Protein AF-A0A2K3M0D5-F1 (afdb_monomer)

Organism: Trifolium pratense (NCBI:txid57577)

Secondary structure (DSSP, 8-state):
-------PPPP---SEE---SSS---EE--EEE-TTS-EEEE--S---HHHHHHHHHHHHHHHHHTT-S-EEEE--GGGGGGHHHHH-

Foldseek 3Di:
DDDDDDDDDDPDPQFDQDDDDDDDGQGAADWDADPQQAIEHEDDDDDDQVRLLRRHVSHVVVSVVVVRPDYHYHDDPVNVVNVVSVVD

Nearest PDB structures (foldseek):
  4zbp-assembly2_C-2  TM=9.612E-01  e=9.312E-06  Arabidopsis thaliana
  4zbp-assembly1_B  TM=9.764E-01  e=3.363E-05  Arabidopsis thaliana
  4zb3-assembly1_A-2  TM=9.820E-01  e=5.775E-05  Arabidopsis thaliana
  4zbp-assembly1_A  TM=9.657E-01  e=1.703E-04  Arabidopsis thaliana
  2d4p-assembly1_A  TM=6.883E-01  e=1.561E+00  Thermus thermophilus HB8

pLDDT: mean 81.99, std 21.56, range [33.19, 98.06]

Solvent-accessible surface area (backbone atoms only — not comparable to full-atom values): 5679 Å² total; per-residue (Å²): 139,82,79,89,76,86,79,74,80,79,72,82,82,90,47,43,77,66,74,79,75,103,58,84,64,59,61,19,62,49,66,44,75,52,99,74,52,21,37,40,30,73,59,82,70,94,72,56,61,68,58,48,51,53,23,49,53,47,32,52,57,50,40,54,74,70,64,44,73,46,79,45,76,48,70,50,79,91,53,54,81,45,50,67,63,77,73,109

Structure (mmCIF, N/CA/C/O backbone):
data_AF-A0A2K3M0D5-F1
#
_entry.id   AF-A0A2K3M0D5-F1
#
loop_
_atom_site.group_PDB
_atom_site.id
_atom_site.type_symbol
_atom_site.label_atom_id
_atom_site.label_alt_id
_atom_site.label_comp_id
_atom_site.label_asym_id
_atom_site.label_entity_id
_atom_site.label_seq_id
_atom_site.pdbx_PDB_ins_code
_atom_site.Cartn_x
_atom_site.Cartn_y
_atom_site.Cartn_z
_atom_site.occupancy
_atom_site.B_iso_or_equiv
_atom_site.auth_seq_id
_atom_site.auth_comp_id
_atom_site.auth_asym_id
_atom_site.auth_atom_id
_atom_site.pdbx_PDB_model_num
ATOM 1 N N . VAL A 1 1 ? 34.888 -11.082 38.582 1.00 43.78 1 VAL A N 1
ATOM 2 C CA . VAL A 1 1 ? 34.097 -9.840 38.439 1.00 43.78 1 VAL A CA 1
ATOM 3 C C . VAL A 1 1 ? 34.372 -9.372 37.021 1.00 43.78 1 VAL A C 1
ATOM 5 O O . VAL A 1 1 ? 35.530 -9.345 36.646 1.00 43.78 1 VAL A O 1
ATOM 8 N N . GLU A 1 2 ? 33.422 -9.261 36.108 1.00 33.19 2 GLU A N 1
ATOM 9 C CA . GLU A 1 2 ? 32.179 -8.514 36.221 1.00 33.19 2 GLU A CA 1
ATOM 10 C C . GLU A 1 2 ? 31.290 -8.904 35.018 1.00 33.19 2 GLU A C 1
ATOM 12 O O . GLU A 1 2 ? 31.727 -8.836 33.874 1.00 33.19 2 GLU A O 1
ATOM 17 N N . LEU A 1 3 ? 30.080 -9.363 35.337 1.00 43.59 3 LEU A N 1
ATOM 18 C CA . LEU A 1 3 ? 28.811 -9.278 34.606 1.00 43.59 3 LEU A CA 1
ATOM 19 C C . LEU A 1 3 ? 28.654 -9.710 33.128 1.00 43.59 3 LEU A C 1
ATOM 21 O O . LEU A 1 3 ? 28.990 -9.020 32.171 1.00 43.59 3 LEU A O 1
ATOM 25 N N . MET A 1 4 ? 27.890 -10.802 33.002 1.00 44.31 4 MET A N 1
ATOM 26 C CA . MET A 1 4 ? 26.771 -10.973 32.068 1.00 44.31 4 MET A CA 1
ATOM 27 C C . MET A 1 4 ? 26.048 -9.655 31.724 1.00 44.31 4 MET A C 1
ATOM 29 O O . MET A 1 4 ? 25.706 -8.882 32.616 1.00 44.31 4 MET A O 1
ATOM 33 N N . SER A 1 5 ? 25.711 -9.450 30.452 1.00 48.22 5 SER A N 1
ATOM 34 C CA . SER A 1 5 ? 24.628 -8.536 30.092 1.00 48.22 5 SER A CA 1
ATOM 35 C C . SER A 1 5 ? 23.768 -9.183 29.016 1.00 48.22 5 SER A C 1
ATOM 37 O O . SER A 1 5 ? 24.246 -9.569 27.951 1.00 48.22 5 SER A O 1
ATOM 39 N N . VAL A 1 6 ? 22.504 -9.381 29.382 1.00 48.12 6 VAL A N 1
ATOM 40 C CA . VAL A 1 6 ? 21.418 -9.914 28.565 1.00 48.12 6 VAL A CA 1
ATOM 41 C C . VAL A 1 6 ? 21.262 -9.044 27.319 1.00 48.12 6 VAL A C 1
ATOM 43 O O . VAL A 1 6 ? 21.005 -7.846 27.423 1.00 48.12 6 VAL A O 1
ATOM 46 N N . ALA A 1 7 ? 21.385 -9.646 26.138 1.00 43.12 7 ALA A N 1
ATOM 47 C CA . ALA A 1 7 ? 20.836 -9.042 24.937 1.00 43.12 7 ALA A CA 1
ATOM 48 C C . ALA A 1 7 ? 19.333 -9.333 24.944 1.00 43.12 7 ALA A C 1
ATOM 50 O O . ALA A 1 7 ? 18.908 -10.486 24.851 1.00 43.12 7 ALA A O 1
ATOM 51 N N . ALA A 1 8 ? 18.547 -8.278 25.143 1.00 47.16 8 ALA A N 1
ATOM 52 C CA . ALA A 1 8 ? 17.106 -8.302 24.983 1.00 47.16 8 ALA A CA 1
ATOM 53 C C . ALA A 1 8 ? 16.752 -8.843 23.590 1.00 47.16 8 ALA A C 1
ATOM 55 O O . ALA A 1 8 ? 17.349 -8.435 22.592 1.00 47.16 8 ALA A O 1
ATOM 56 N N . SER A 1 9 ? 15.788 -9.762 23.535 1.00 53.19 9 SER A N 1
ATOM 57 C CA . SER A 1 9 ? 15.154 -10.200 22.292 1.00 53.19 9 SER A CA 1
ATOM 58 C C . SER A 1 9 ? 14.768 -8.980 21.451 1.00 53.19 9 SER A C 1
ATOM 60 O O . SER A 1 9 ? 14.026 -8.136 21.965 1.00 53.19 9 SER A O 1
ATOM 62 N N . PRO A 1 10 ? 15.189 -8.856 20.181 1.00 50.19 10 PRO A N 1
ATOM 63 C CA . PRO A 1 10 ? 14.542 -7.899 19.313 1.00 50.19 10 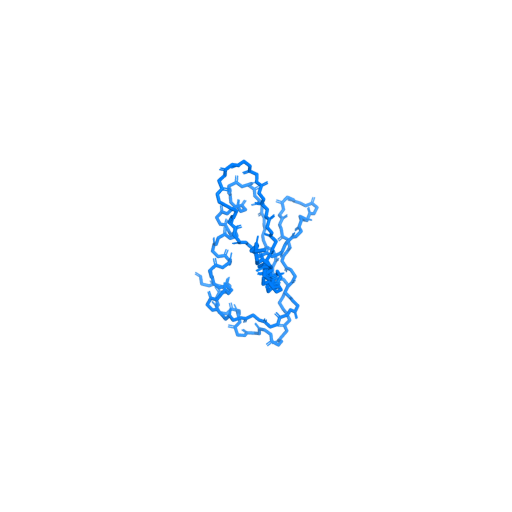PRO A CA 1
ATOM 64 C C . PRO A 1 10 ? 13.154 -8.456 18.991 1.00 50.19 10 PRO A C 1
ATOM 66 O O . PRO A 1 10 ? 12.996 -9.610 18.582 1.00 50.19 10 PRO A O 1
ATOM 69 N N . ALA A 1 11 ? 12.148 -7.636 19.276 1.00 54.22 11 ALA A N 1
ATOM 70 C CA . ALA A 1 11 ? 10.774 -7.862 18.879 1.00 54.22 11 ALA A CA 1
ATOM 71 C C . ALA A 1 11 ? 10.685 -8.134 17.367 1.00 54.22 11 ALA A C 1
ATOM 73 O O . ALA A 1 11 ? 11.527 -7.684 16.590 1.00 54.22 11 ALA A O 1
ATOM 74 N N . LEU A 1 12 ? 9.662 -8.907 17.000 1.00 43.06 12 LEU A N 1
ATOM 75 C CA . LEU A 1 12 ? 9.279 -9.299 15.641 1.00 43.06 12 LEU A CA 1
ATOM 76 C C . LEU A 1 12 ? 9.555 -8.182 14.613 1.00 43.06 12 LEU A C 1
ATOM 78 O O . LEU A 1 12 ? 9.063 -7.071 14.817 1.00 43.06 12 LEU A O 1
ATOM 82 N N . PRO A 1 13 ? 10.281 -8.441 13.509 1.00 46.03 13 PRO A N 1
ATOM 8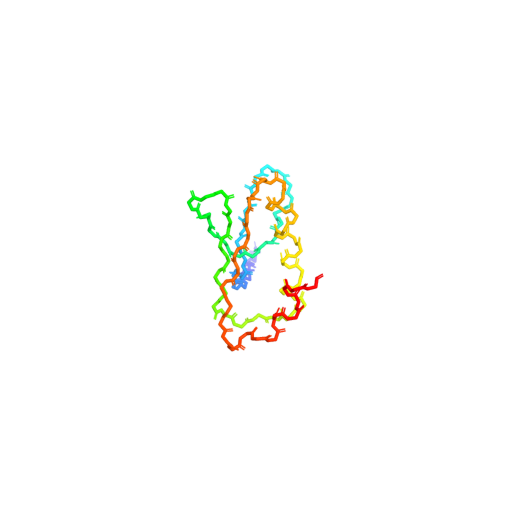3 C CA . PRO A 1 13 ? 10.464 -7.429 12.484 1.00 46.03 13 PRO A CA 1
ATOM 84 C C . PRO A 1 13 ? 9.181 -7.357 11.656 1.00 46.03 13 PRO A C 1
ATOM 86 O O . PRO A 1 13 ? 8.957 -8.166 10.758 1.00 46.03 13 PRO A O 1
ATOM 89 N N . LEU A 1 14 ? 8.315 -6.405 11.991 1.00 48.38 14 LEU A N 1
ATOM 90 C CA . LEU A 1 14 ? 7.152 -6.062 11.183 1.00 48.38 14 LEU A CA 1
ATOM 91 C C . LEU A 1 14 ? 7.526 -4.913 10.228 1.00 48.38 14 LEU A C 1
ATOM 93 O O . LEU A 1 14 ? 7.027 -3.806 10.362 1.00 48.38 14 LEU A O 1
ATOM 97 N N . GLY A 1 15 ? 8.423 -5.174 9.272 1.00 54.53 15 GLY A N 1
ATOM 98 C CA . GLY A 1 15 ? 8.843 -4.188 8.268 1.00 54.53 15 GLY A CA 1
ATOM 99 C C . GLY A 1 15 ? 10.045 -4.661 7.449 1.00 54.53 15 GLY A C 1
ATOM 100 O O . GLY A 1 15 ? 10.995 -5.214 8.006 1.00 54.53 15 GLY A O 1
ATOM 101 N N . ASP A 1 16 ? 10.022 -4.453 6.129 1.00 52.38 16 ASP A N 1
ATOM 102 C CA . ASP A 1 16 ? 11.187 -4.726 5.280 1.00 52.38 16 ASP A CA 1
ATOM 103 C C . ASP A 1 16 ? 12.196 -3.579 5.449 1.00 52.38 16 ASP A C 1
ATOM 105 O O . ASP A 1 16 ? 11.942 -2.427 5.094 1.00 52.38 16 ASP A O 1
ATOM 109 N N . HIS A 1 17 ? 13.365 -3.897 5.999 1.00 55.75 17 HIS A N 1
ATOM 110 C CA . HIS A 1 17 ? 14.451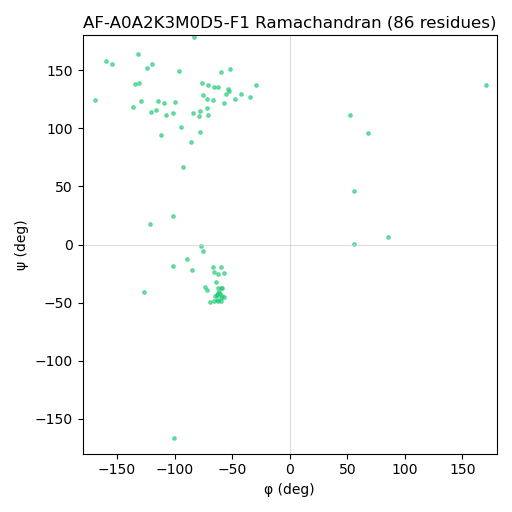 -2.949 6.237 1.00 55.75 17 HIS A CA 1
ATOM 111 C C . HIS A 1 17 ? 15.313 -2.820 4.966 1.00 55.75 17 HIS A C 1
ATOM 113 O O . HIS A 1 17 ? 16.281 -3.561 4.781 1.00 55.75 17 HIS A O 1
ATOM 119 N N . LEU A 1 18 ? 14.954 -1.915 4.047 1.00 54.50 18 LEU A N 1
ATOM 120 C CA . LEU A 1 18 ? 15.709 -1.685 2.806 1.00 54.50 18 LEU A CA 1
ATOM 121 C C . LEU A 1 18 ? 16.709 -0.532 2.968 1.00 54.50 18 LEU A C 1
ATOM 123 O O . LEU A 1 18 ? 16.343 0.640 2.870 1.00 54.50 18 LEU A O 1
ATOM 127 N N . CYS A 1 19 ? 17.988 -0.864 3.177 1.00 52.97 19 CYS A N 1
ATOM 128 C CA . CYS A 1 19 ? 19.061 0.127 3.270 1.00 52.97 19 CYS A CA 1
ATOM 129 C C . CYS A 1 19 ? 19.853 0.203 1.957 1.00 52.97 19 CYS A C 1
ATOM 131 O O . CYS A 1 19 ? 20.599 -0.713 1.619 1.00 52.97 19 CYS A O 1
ATOM 133 N N . GLU A 1 20 ? 19.761 1.335 1.263 1.00 52.00 20 GLU A N 1
ATOM 134 C CA . GLU A 1 20 ? 20.753 1.757 0.272 1.00 52.00 20 GLU A CA 1
ATOM 135 C C . GLU A 1 20 ? 21.384 3.056 0.786 1.00 52.00 20 GLU A C 1
ATOM 137 O O . GLU A 1 20 ? 20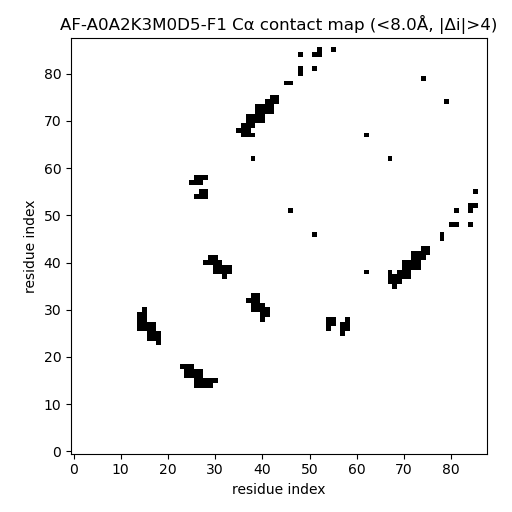.705 4.068 0.940 1.00 52.00 20 GLU A O 1
ATOM 142 N N . ASN A 1 21 ? 22.688 3.001 1.066 1.00 47.88 21 ASN A N 1
ATOM 143 C CA . ASN A 1 21 ? 23.567 4.113 1.443 1.00 47.88 21 ASN A CA 1
ATOM 144 C C . ASN A 1 21 ? 23.329 4.768 2.816 1.00 47.88 21 ASN A C 1
ATOM 146 O O . ASN A 1 21 ? 22.601 5.743 2.906 1.00 47.88 21 ASN A O 1
ATOM 150 N N . GLY A 1 22 ? 24.080 4.335 3.840 1.00 41.88 22 GLY A N 1
ATOM 151 C CA . GLY A 1 22 ? 24.666 5.178 4.909 1.00 41.88 22 GLY A CA 1
ATOM 152 C C . GLY A 1 22 ? 23.778 6.095 5.770 1.00 41.88 22 GLY A C 1
ATOM 153 O O . GLY A 1 22 ? 24.313 6.777 6.640 1.00 41.88 22 GLY A O 1
ATOM 154 N N . PHE A 1 23 ? 22.468 6.124 5.560 1.00 43.88 23 PHE A N 1
ATOM 155 C CA . PHE A 1 23 ? 21.484 6.906 6.301 1.00 43.88 23 PHE A CA 1
ATOM 156 C C . PHE A 1 23 ? 20.478 5.959 6.956 1.00 43.88 23 PHE A C 1
ATOM 158 O O . PHE A 1 23 ? 20.328 4.819 6.512 1.00 43.88 23 PHE A O 1
ATOM 165 N N . GLU A 1 24 ? 19.844 6.427 8.037 1.00 50.66 24 GLU A N 1
ATOM 166 C CA . GLU A 1 24 ? 18.890 5.661 8.846 1.00 50.66 24 GLU A CA 1
ATOM 167 C C . GLU A 1 24 ? 17.944 4.843 7.972 1.00 50.66 24 GLU A C 1
ATOM 169 O O . GLU A 1 24 ? 17.359 5.357 7.013 1.00 50.66 24 GLU A O 1
ATOM 174 N N . CYS A 1 25 ? 17.831 3.553 8.278 1.00 60.00 25 CYS A N 1
ATOM 175 C CA . CYS A 1 25 ? 17.007 2.683 7.471 1.00 60.00 25 CYS A CA 1
ATOM 176 C C . CYS A 1 25 ? 15.542 3.051 7.716 1.00 60.00 25 CYS A C 1
ATOM 178 O O . CYS A 1 25 ? 15.017 2.907 8.819 1.00 60.00 25 CYS A O 1
ATOM 180 N N . VAL A 1 26 ? 14.915 3.615 6.687 1.00 68.44 26 VAL A N 1
ATOM 181 C CA . VAL A 1 26 ? 13.520 4.033 6.746 1.00 68.44 26 VAL A CA 1
ATOM 182 C C . VAL A 1 26 ? 12.672 2.772 6.752 1.00 68.44 26 VAL A C 1
ATOM 184 O O . VAL A 1 26 ? 12.703 2.002 5.793 1.00 68.44 26 VAL A O 1
ATOM 187 N N . GLU A 1 27 ? 11.922 2.568 7.828 1.00 88.69 27 GLU A N 1
ATOM 188 C CA . GLU A 1 27 ? 10.963 1.474 7.908 1.00 88.69 27 GLU A CA 1
ATOM 189 C C . GLU A 1 27 ? 9.835 1.715 6.897 1.00 88.69 27 GLU A C 1
ATOM 191 O O . GLU A 1 27 ? 9.206 2.782 6.866 1.00 88.69 27 GLU A O 1
ATOM 196 N N . ILE A 1 28 ? 9.624 0.734 6.023 1.00 94.75 28 ILE A N 1
ATOM 197 C CA . ILE A 1 28 ? 8.612 0.764 4.970 1.00 94.75 28 ILE A CA 1
ATOM 198 C C . ILE A 1 28 ? 7.813 -0.537 4.972 1.00 94.75 28 ILE A C 1
ATOM 200 O O . ILE A 1 28 ? 8.210 -1.542 5.566 1.00 94.75 28 ILE A O 1
ATOM 204 N N . LEU A 1 29 ? 6.662 -0.513 4.305 1.00 95.69 29 LEU A N 1
ATOM 205 C CA . LEU A 1 29 ? 5.811 -1.682 4.157 1.00 95.69 29 LEU A CA 1
ATOM 206 C C . LEU A 1 29 ? 6.558 -2.782 3.391 1.00 95.69 29 LEU A C 1
ATOM 208 O O . LEU A 1 29 ? 7.157 -2.490 2.345 1.00 95.69 29 LEU A O 1
ATOM 212 N N . PRO A 1 30 ? 6.471 -4.041 3.860 1.00 93.25 30 PRO A N 1
ATOM 213 C CA . PRO A 1 30 ? 7.021 -5.166 3.134 1.00 93.25 30 PRO A CA 1
ATOM 214 C C . PRO A 1 30 ? 6.467 -5.240 1.718 1.00 93.25 30 PRO A C 1
ATOM 216 O O . PRO A 1 30 ? 5.252 -5.145 1.505 1.00 93.25 30 PRO A O 1
ATOM 219 N N . SER A 1 31 ? 7.355 -5.361 0.735 1.00 95.44 31 SER A N 1
ATOM 220 C CA . SER A 1 31 ? 6.955 -5.254 -0.666 1.00 95.44 31 SER A CA 1
ATOM 221 C C . SER A 1 31 ? 7.873 -6.000 -1.622 1.00 95.44 31 SER A C 1
ATOM 223 O O . SER A 1 31 ? 9.052 -6.231 -1.367 1.00 95.44 31 SER A O 1
ATOM 225 N N . THR A 1 32 ? 7.317 -6.363 -2.773 1.00 96.50 32 THR A N 1
ATOM 226 C CA . THR A 1 32 ? 8.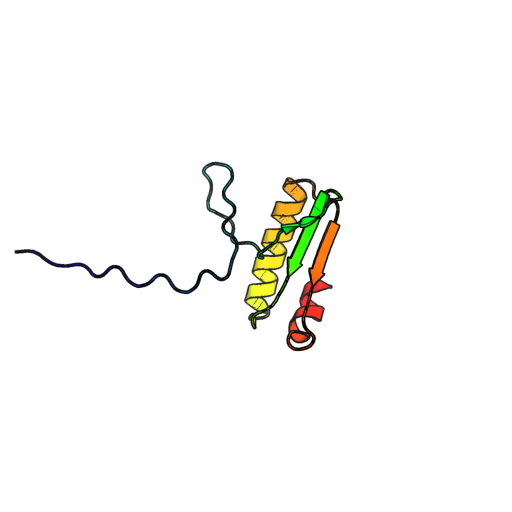050 -6.990 -3.879 1.00 96.50 32 THR A CA 1
ATOM 227 C C . THR A 1 32 ? 7.868 -6.178 -5.152 1.00 96.50 32 THR A C 1
ATOM 229 O O . THR A 1 32 ? 6.855 -5.504 -5.319 1.00 96.50 32 THR A O 1
ATOM 232 N N . ASN A 1 33 ? 8.843 -6.218 -6.059 1.00 96.94 33 ASN A N 1
ATOM 233 C CA . ASN A 1 33 ? 8.697 -5.572 -7.362 1.00 96.94 33 ASN A CA 1
ATOM 234 C C . ASN A 1 33 ? 7.791 -6.411 -8.262 1.00 96.94 33 ASN A C 1
ATOM 236 O O . ASN A 1 33 ? 7.932 -7.634 -8.307 1.00 96.94 33 ASN A O 1
ATOM 240 N N . ASP A 1 34 ? 6.908 -5.755 -9.007 1.00 96.44 34 ASP A N 1
ATOM 241 C CA . ASP A 1 34 ? 6.177 -6.416 -10.081 1.00 96.44 34 ASP A CA 1
ATOM 242 C C . ASP A 1 34 ? 7.018 -6.474 -11.375 1.00 96.44 34 ASP A C 1
ATOM 244 O O . ASP A 1 34 ? 8.153 -5.990 -11.441 1.00 96.44 34 ASP A O 1
ATOM 248 N N . ALA A 1 35 ? 6.465 -7.076 -12.429 1.00 97.00 35 ALA A N 1
ATOM 249 C CA . ALA A 1 35 ? 7.140 -7.193 -13.724 1.00 97.00 35 ALA A CA 1
ATOM 250 C C . ALA A 1 35 ? 7.167 -5.883 -14.542 1.00 97.00 35 ALA A C 1
ATOM 252 O O . ALA A 1 35 ? 7.788 -5.842 -15.604 1.00 97.00 35 ALA A O 1
ATOM 253 N N . HIS A 1 36 ? 6.493 -4.830 -14.076 1.00 96.44 36 HIS A N 1
ATOM 254 C CA . HIS A 1 36 ? 6.232 -3.598 -14.818 1.00 96.44 36 HIS A CA 1
ATOM 255 C C . HIS A 1 36 ? 6.794 -2.351 -14.126 1.00 96.44 36 HIS A C 1
ATOM 257 O O . HIS A 1 36 ? 6.401 -1.241 -14.465 1.00 96.44 36 HIS A O 1
ATOM 263 N N . GLY A 1 37 ? 7.729 -2.517 -13.187 1.00 95.38 37 GLY A N 1
ATOM 264 C CA . GLY A 1 37 ? 8.415 -1.398 -12.538 1.00 95.38 37 GLY A CA 1
ATOM 265 C C . GLY A 1 37 ? 7.675 -0.800 -11.340 1.00 95.38 37 GLY A C 1
ATOM 266 O O . GLY A 1 37 ? 8.140 0.189 -10.776 1.00 95.38 37 GLY A O 1
ATOM 267 N N . GLY A 1 38 ? 6.568 -1.387 -10.899 1.00 97.69 38 GLY A N 1
ATOM 268 C CA . GLY A 1 38 ? 5.888 -1.024 -9.663 1.00 97.69 38 GLY A CA 1
ATOM 269 C C . GLY A 1 38 ? 6.186 -1.974 -8.496 1.00 97.69 38 GLY A C 1
ATOM 270 O O . GLY A 1 38 ? 7.128 -2.770 -8.527 1.00 97.69 38 GLY A O 1
ATOM 271 N N . VAL A 1 39 ? 5.387 -1.853 -7.434 1.00 97.94 39 VAL A N 1
ATOM 272 C CA . VAL A 1 39 ? 5.555 -2.579 -6.167 1.00 97.94 39 VAL A CA 1
ATOM 273 C C . VAL A 1 39 ? 4.248 -3.166 -5.644 1.00 97.94 39 VAL A C 1
ATOM 275 O O . VAL A 1 39 ? 3.204 -2.517 -5.650 1.00 97.94 39 VAL A O 1
ATOM 278 N N . ILE A 1 40 ? 4.317 -4.394 -5.143 1.00 98.06 40 ILE A N 1
ATOM 279 C CA . ILE A 1 40 ? 3.206 -5.131 -4.544 1.00 98.06 40 ILE A CA 1
ATOM 280 C C . ILE A 1 40 ? 3.445 -5.231 -3.038 1.00 98.06 40 ILE A C 1
ATOM 282 O O . ILE A 1 40 ? 4.445 -5.807 -2.609 1.00 98.06 40 ILE A O 1
ATOM 286 N N . VAL A 1 41 ? 2.503 -4.714 -2.252 1.00 97.44 41 VAL A N 1
ATOM 287 C CA . VAL A 1 41 ? 2.402 -4.893 -0.797 1.00 97.44 41 VAL A CA 1
ATOM 288 C C . VAL A 1 41 ? 1.371 -5.984 -0.524 1.00 97.44 41 VAL A C 1
ATOM 290 O O . VAL A 1 41 ? 0.219 -5.855 -0.939 1.00 97.44 41 VAL A O 1
ATOM 293 N N . ASP A 1 42 ? 1.761 -7.049 0.176 1.00 96.19 42 ASP A N 1
ATOM 294 C CA . ASP A 1 42 ? 0.858 -8.143 0.565 1.00 96.19 42 ASP A CA 1
ATOM 295 C C . ASP A 1 42 ? 0.653 -8.126 2.082 1.00 96.19 42 ASP A C 1
ATOM 297 O O . ASP A 1 42 ? 1.466 -8.670 2.831 1.00 96.19 42 ASP 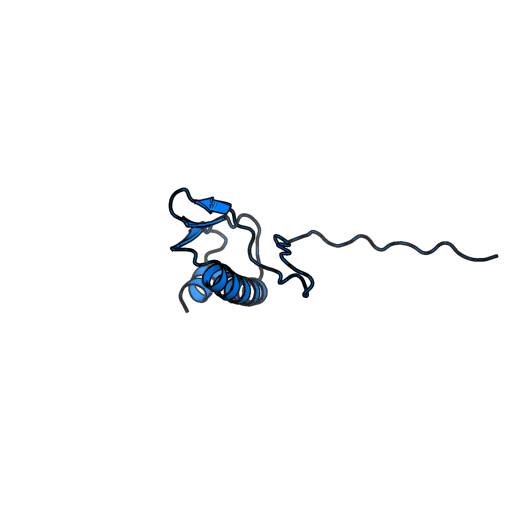A O 1
ATOM 301 N N . LEU A 1 43 ? -0.421 -7.471 2.537 1.00 95.06 43 LEU A N 1
ATOM 302 C CA . LEU A 1 43 ? -0.769 -7.432 3.956 1.00 95.06 43 LEU A CA 1
ATOM 303 C C . LEU A 1 43 ? -1.375 -8.777 4.361 1.00 95.06 43 LEU A C 1
ATOM 305 O O . LEU A 1 43 ? -2.299 -9.273 3.719 1.00 95.06 43 LEU A O 1
ATOM 309 N N . LYS A 1 44 ? -0.852 -9.371 5.431 1.00 91.44 44 LYS A N 1
ATOM 310 C CA . LYS A 1 44 ? -1.302 -10.678 5.939 1.00 91.44 44 LYS A CA 1
ATOM 311 C C . LYS A 1 44 ? -1.674 -10.613 7.407 1.00 91.44 44 LYS A C 1
ATOM 313 O O . LYS A 1 44 ? -2.680 -11.189 7.807 1.00 91.44 44 LYS A O 1
ATOM 318 N N . ASP A 1 45 ? -0.874 -9.889 8.176 1.00 92.06 45 ASP A N 1
ATOM 319 C CA . ASP A 1 45 ? -1.027 -9.796 9.616 1.00 92.06 45 ASP A CA 1
ATOM 320 C C . ASP A 1 45 ? -1.818 -8.543 10.015 1.00 92.06 45 ASP A C 1
ATOM 322 O O . ASP A 1 45 ? -1.734 -7.514 9.333 1.00 92.06 45 ASP A O 1
ATOM 326 N N . PRO A 1 46 ? -2.577 -8.600 11.126 1.00 93.62 46 PRO A N 1
ATOM 327 C CA . PRO A 1 46 ? -3.199 -7.422 11.710 1.00 93.62 46 PRO A CA 1
ATOM 328 C C . PRO A 1 46 ? -2.183 -6.309 11.944 1.00 93.62 46 PRO A C 1
ATOM 330 O O . PRO A 1 46 ? -1.118 -6.531 12.519 1.00 93.62 46 PRO A O 1
ATOM 333 N N . MET A 1 47 ? -2.539 -5.099 11.524 1.00 94.88 47 MET A N 1
ATOM 334 C CA . MET A 1 47 ? -1.702 -3.917 11.665 1.00 94.88 47 MET A CA 1
ATOM 335 C C . MET A 1 47 ? -2.522 -2.779 12.259 1.00 94.88 47 MET A C 1
ATOM 337 O O . MET A 1 47 ? -3.688 -2.581 11.906 1.00 94.88 47 MET A O 1
ATOM 341 N N . ASP A 1 48 ? -1.897 -2.040 13.170 1.00 96.19 48 ASP A N 1
ATOM 342 C CA . ASP A 1 48 ? -2.493 -0.836 13.726 1.00 96.19 48 ASP A CA 1
ATOM 343 C C . ASP A 1 48 ? -2.651 0.244 12.631 1.00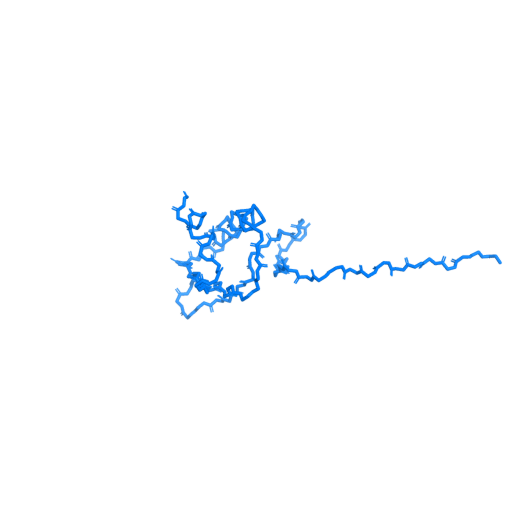 96.19 48 ASP A C 1
ATOM 345 O O . ASP A 1 48 ? -1.719 0.452 11.845 1.00 96.19 48 ASP A O 1
ATOM 349 N N . PRO A 1 49 ? -3.800 0.941 12.556 1.00 96.06 49 PRO A N 1
ATOM 350 C CA . PRO A 1 49 ? -4.041 1.950 11.529 1.00 96.06 49 PRO A CA 1
ATOM 351 C C . PRO A 1 49 ? -3.029 3.109 11.513 1.00 96.06 49 PRO A C 1
ATOM 353 O O . PRO A 1 49 ? -2.650 3.566 10.434 1.00 96.06 49 PRO A O 1
ATOM 356 N N . GLU A 1 50 ? -2.556 3.584 12.669 1.00 96.12 50 GLU A N 1
ATOM 357 C CA . GLU A 1 50 ? -1.593 4.693 12.746 1.00 96.12 50 GLU A CA 1
ATOM 358 C C . GLU A 1 50 ? -0.188 4.247 12.322 1.00 96.12 50 GLU A C 1
ATOM 360 O O . GLU A 1 50 ? 0.529 4.980 11.625 1.00 96.12 50 GLU A O 1
ATOM 365 N N . ILE A 1 51 ? 0.181 3.012 12.677 1.00 95.38 51 ILE A N 1
ATOM 366 C CA . ILE A 1 51 ? 1.416 2.379 12.199 1.00 95.38 51 ILE A CA 1
ATOM 367 C C . ILE A 1 51 ? 1.356 2.214 10.678 1.00 95.38 51 ILE A C 1
ATOM 369 O O . ILE A 1 51 ? 2.278 2.639 9.978 1.00 95.38 51 ILE A O 1
ATOM 373 N N . PHE A 1 52 ? 0.250 1.686 10.146 1.00 96.44 52 PHE A N 1
ATOM 374 C CA . PHE A 1 52 ? 0.047 1.544 8.705 1.00 96.44 52 PHE A CA 1
ATOM 375 C C . PHE A 1 52 ? 0.152 2.889 7.978 1.00 96.44 52 PHE A C 1
ATOM 377 O O . PHE A 1 52 ? 0.851 2.982 6.972 1.00 96.44 52 PHE A O 1
ATOM 384 N N . ALA A 1 53 ? -0.474 3.949 8.502 1.00 96.81 53 ALA A N 1
ATOM 385 C CA .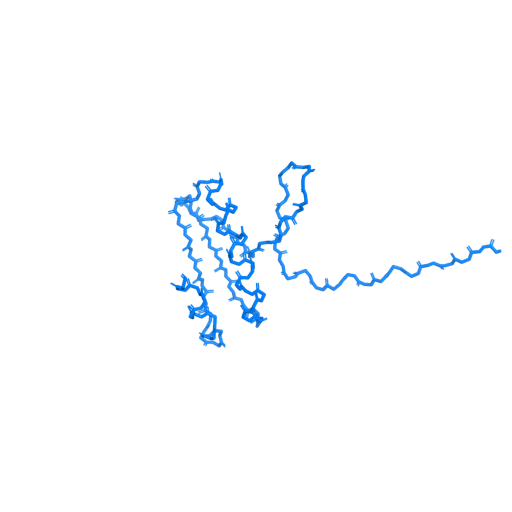 ALA A 1 53 ? -0.398 5.290 7.920 1.00 96.81 53 ALA A CA 1
ATOM 386 C C . ALA A 1 53 ? 1.049 5.803 7.834 1.00 96.81 53 ALA A C 1
ATOM 388 O O . ALA A 1 53 ? 1.472 6.344 6.806 1.00 96.81 53 ALA A O 1
ATOM 389 N N . SER A 1 54 ? 1.817 5.611 8.907 1.00 95.88 54 SER A N 1
ATOM 390 C CA . SER A 1 54 ? 3.214 6.042 8.993 1.00 95.88 54 SER A CA 1
ATOM 391 C C . SER A 1 54 ? 4.097 5.278 8.004 1.00 95.88 54 SER A C 1
ATOM 393 O O . SER A 1 54 ? 4.824 5.897 7.221 1.00 95.88 54 SER A O 1
ATOM 395 N N . LEU A 1 55 ? 3.978 3.947 7.973 1.00 96.38 55 LEU A N 1
ATOM 396 C CA . LEU A 1 55 ? 4.729 3.092 7.055 1.00 96.38 55 LEU A CA 1
ATOM 397 C C . LEU A 1 55 ? 4.343 3.350 5.600 1.00 96.38 55 LEU A C 1
ATOM 399 O O . LEU A 1 55 ? 5.228 3.491 4.757 1.00 96.38 55 LEU A O 1
ATOM 403 N N . LEU A 1 56 ? 3.051 3.474 5.283 1.00 96.69 56 LEU A N 1
ATOM 404 C CA . LEU A 1 56 ? 2.581 3.753 3.926 1.00 96.69 56 LEU A CA 1
ATOM 405 C C . LEU A 1 56 ? 3.155 5.075 3.409 1.00 96.69 56 LEU A C 1
ATOM 407 O O . LEU A 1 56 ? 3.693 5.125 2.303 1.00 96.69 56 LEU A O 1
ATOM 411 N N . LYS A 1 57 ? 3.128 6.133 4.226 1.00 96.25 57 LYS A N 1
ATOM 412 C CA . LYS A 1 57 ? 3.698 7.436 3.865 1.00 96.25 57 LYS A CA 1
ATOM 413 C C . LYS A 1 57 ? 5.197 7.346 3.571 1.00 96.25 57 LYS A C 1
ATOM 415 O O . LYS A 1 57 ? 5.648 7.853 2.540 1.00 96.25 57 LYS A O 1
ATOM 420 N N . SER A 1 58 ? 5.963 6.699 4.447 1.00 95.75 58 SER A N 1
ATOM 421 C CA . SER A 1 58 ? 7.402 6.481 4.252 1.00 95.75 58 SER A CA 1
ATOM 422 C C . SER A 1 58 ? 7.687 5.658 2.991 1.00 95.75 58 SER A C 1
ATOM 424 O O . SER A 1 58 ? 8.552 6.025 2.192 1.00 95.75 58 SER A O 1
ATOM 426 N N . SER A 1 59 ? 6.896 4.609 2.758 1.00 96.19 59 SER A N 1
ATOM 427 C CA . SER A 1 59 ? 7.007 3.724 1.593 1.00 96.19 59 SER A CA 1
ATOM 428 C C . SER A 1 59 ? 6.771 4.470 0.286 1.00 96.19 59 SER A C 1
ATOM 430 O O . SER A 1 59 ? 7.593 4.404 -0.623 1.00 96.19 59 SER A O 1
ATOM 432 N N . LEU A 1 60 ? 5.694 5.256 0.201 1.00 96.06 60 LEU A N 1
ATOM 433 C CA . LEU A 1 60 ? 5.364 6.036 -0.993 1.00 96.06 60 LEU A CA 1
ATOM 434 C C . LEU A 1 60 ? 6.457 7.056 -1.332 1.00 96.06 60 LEU A C 1
ATOM 436 O O . LEU A 1 60 ? 6.816 7.214 -2.500 1.00 96.06 60 LEU A O 1
ATOM 440 N N . LEU A 1 61 ? 7.028 7.730 -0.327 1.00 95.31 61 LEU A N 1
ATOM 441 C CA . LEU A 1 61 ? 8.153 8.646 -0.538 1.00 95.31 61 LEU A CA 1
ATOM 442 C C . LEU A 1 61 ? 9.380 7.914 -1.087 1.00 95.31 61 LEU A C 1
ATOM 444 O O . LEU A 1 61 ? 10.051 8.428 -1.986 1.00 95.31 61 LEU A O 1
ATOM 448 N N . GLN A 1 62 ? 9.664 6.722 -0.566 1.00 94.19 62 GLN A N 1
ATOM 449 C CA . GLN A 1 62 ? 10.792 5.911 -1.001 1.00 94.19 62 GLN A CA 1
ATOM 450 C C . GLN A 1 62 ? 10.593 5.370 -2.422 1.00 94.19 62 GLN A C 1
ATOM 452 O O . GLN A 1 62 ? 11.448 5.571 -3.284 1.00 94.19 62 GLN A O 1
ATOM 457 N N . TRP A 1 63 ? 9.445 4.767 -2.720 1.00 95.69 63 TRP A N 1
ATOM 458 C CA . TRP A 1 63 ? 9.140 4.243 -4.053 1.00 95.69 63 TRP A CA 1
ATOM 459 C C . TRP A 1 63 ? 9.070 5.343 -5.112 1.00 95.69 63 TRP A C 1
ATOM 461 O O . TRP A 1 63 ? 9.514 5.143 -6.242 1.00 95.69 63 TRP A O 1
ATOM 471 N N . LYS A 1 64 ? 8.636 6.551 -4.737 1.00 95.69 64 LYS A N 1
ATOM 472 C CA . LYS A 1 64 ? 8.724 7.724 -5.611 1.00 95.69 64 LYS A CA 1
ATOM 473 C C . LYS A 1 64 ? 10.172 8.094 -5.944 1.00 95.69 64 LYS A C 1
ATOM 475 O O . LYS A 1 64 ? 10.468 8.374 -7.104 1.00 95.69 64 LYS A O 1
ATOM 480 N N . LYS A 1 65 ? 11.091 8.077 -4.967 1.00 95.12 65 LYS A N 1
ATOM 481 C CA . LYS A 1 65 ? 12.533 8.302 -5.217 1.00 95.12 65 LYS A CA 1
ATOM 482 C C . LYS A 1 65 ? 13.124 7.223 -6.126 1.00 95.12 65 LYS A C 1
ATOM 484 O O . LYS A 1 65 ? 13.931 7.540 -6.995 1.00 95.12 65 LYS A O 1
ATOM 489 N N . GLN A 1 66 ? 12.673 5.982 -5.962 1.00 93.81 66 GLN A N 1
ATOM 490 C CA . GLN A 1 66 ? 13.056 4.839 -6.795 1.00 93.81 66 GLN A CA 1
ATOM 491 C C . GLN A 1 66 ? 12.363 4.809 -8.167 1.00 93.81 66 GLN A C 1
ATOM 493 O O . GLN A 1 66 ? 12.642 3.910 -8.955 1.00 93.81 66 GLN A O 1
ATOM 498 N N . ARG A 1 67 ? 11.484 5.779 -8.466 1.00 96.38 67 ARG A N 1
ATOM 499 C CA . ARG A 1 67 ? 10.709 5.870 -9.713 1.00 96.38 67 ARG A CA 1
ATOM 500 C C . ARG A 1 67 ? 9.876 4.618 -10.001 1.00 96.38 67 ARG A C 1
ATOM 502 O O . ARG A 1 67 ? 9.891 4.112 -11.116 1.00 96.38 67 ARG A O 1
ATOM 509 N N . LYS A 1 68 ? 9.170 4.117 -8.987 1.00 97.56 68 LYS A N 1
ATOM 510 C CA . LYS A 1 68 ? 8.193 3.042 -9.179 1.00 97.56 68 LYS A CA 1
ATOM 511 C C . LYS A 1 68 ? 6.964 3.553 -9.923 1.00 97.56 68 LYS A C 1
ATOM 513 O O . LYS A 1 68 ? 6.457 4.627 -9.600 1.00 97.56 68 LYS A O 1
ATOM 518 N N . ASP A 1 69 ? 6.490 2.758 -10.876 1.00 95.75 69 ASP A N 1
ATOM 519 C CA . ASP A 1 69 ? 5.416 3.149 -11.799 1.00 95.75 69 ASP A CA 1
ATOM 520 C C . ASP A 1 69 ? 4.007 2.917 -11.228 1.00 95.75 69 ASP A C 1
ATOM 522 O O . ASP A 1 69 ? 3.045 3.565 -11.640 1.00 95.75 69 ASP A O 1
ATOM 526 N N . GLY A 1 70 ? 3.876 2.027 -10.243 1.00 96.62 70 GLY A N 1
ATOM 527 C CA . GLY A 1 70 ? 2.606 1.702 -9.599 1.00 96.62 70 GLY A CA 1
ATOM 528 C C . GLY A 1 70 ? 2.796 1.060 -8.230 1.00 96.62 70 GLY A C 1
ATOM 529 O O . GLY A 1 70 ? 3.859 0.517 -7.928 1.00 96.62 70 GLY A O 1
ATOM 530 N N . VAL A 1 71 ? 1.760 1.145 -7.397 1.00 97.69 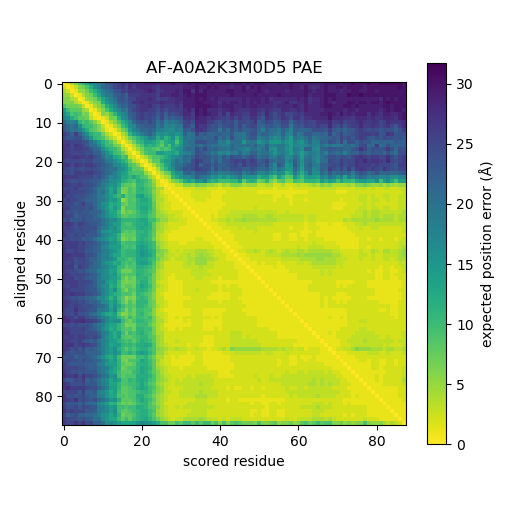71 VAL A N 1
ATOM 531 C CA . VAL A 1 71 ? 1.699 0.514 -6.074 1.00 97.69 71 VAL A CA 1
ATOM 532 C C . VAL A 1 71 ? 0.397 -0.271 -5.992 1.00 97.69 71 VAL A C 1
ATOM 534 O O . VAL A 1 71 ? -0.680 0.303 -6.154 1.00 97.69 71 VAL A O 1
ATOM 537 N N . TRP A 1 72 ? 0.486 -1.569 -5.715 1.00 98.00 72 TRP A N 1
ATOM 538 C CA . TRP A 1 72 ? -0.669 -2.436 -5.487 1.00 98.00 72 TRP A CA 1
ATOM 539 C C . TRP A 1 72 ? -0.654 -2.912 -4.044 1.00 98.00 72 TRP A C 1
ATOM 541 O O . TRP A 1 72 ? 0.317 -3.520 -3.600 1.00 98.00 72 TRP A O 1
ATOM 551 N N . ILE A 1 73 ? -1.738 -2.655 -3.315 1.00 97.12 73 ILE A N 1
ATOM 552 C CA . ILE A 1 73 ? -1.904 -3.129 -1.942 1.00 97.12 73 ILE A CA 1
ATOM 553 C C . ILE A 1 73 ? -2.935 -4.249 -1.960 1.00 97.12 73 ILE A C 1
ATOM 555 O O . ILE A 1 73 ? -4.118 -4.021 -2.215 1.00 97.12 73 ILE A O 1
ATOM 559 N N . LYS A 1 74 ? -2.481 -5.471 -1.694 1.00 96.75 74 LYS A N 1
ATOM 560 C CA . LYS A 1 74 ? -3.354 -6.610 -1.443 1.00 96.75 74 LYS A CA 1
ATOM 561 C C . LYS A 1 74 ? -3.752 -6.584 0.028 1.00 96.75 74 LYS A C 1
ATOM 563 O O . LYS A 1 74 ? -2.913 -6.746 0.911 1.00 96.75 74 LYS A O 1
ATOM 568 N N . LEU A 1 75 ? -5.037 -6.338 0.259 1.00 96.38 75 LEU A N 1
ATOM 569 C CA . LEU A 1 75 ? -5.611 -6.106 1.577 1.00 96.38 75 LEU A CA 1
ATOM 570 C C . LEU A 1 75 ? -6.698 -7.159 1.856 1.00 96.38 75 LEU A C 1
ATOM 572 O O . LEU A 1 75 ? -7.711 -7.179 1.150 1.00 96.38 75 LEU A O 1
ATOM 576 N N . PRO A 1 76 ? -6.490 -8.058 2.835 1.00 95.31 76 PRO A N 1
ATOM 577 C CA . PRO A 1 76 ? -7.511 -8.992 3.300 1.00 95.31 76 PRO A CA 1
ATOM 578 C C . PRO A 1 76 ? -8.736 -8.253 3.842 1.00 95.31 76 PRO A C 1
ATOM 580 O O . PRO A 1 76 ? -8.611 -7.168 4.411 1.00 95.31 76 PRO A O 1
ATOM 583 N N . ILE A 1 77 ? -9.923 -8.847 3.704 1.00 96.38 77 ILE A N 1
ATOM 584 C CA . ILE A 1 77 ? -11.181 -8.214 4.131 1.00 96.38 77 ILE A CA 1
ATOM 585 C C . ILE A 1 77 ? -11.215 -7.947 5.644 1.00 96.38 77 ILE A C 1
ATOM 587 O O . ILE A 1 77 ? -11.869 -7.014 6.101 1.00 96.38 77 ILE A O 1
ATOM 591 N N . GLU A 1 78 ? -10.459 -8.720 6.421 1.00 96.38 78 GLU A N 1
ATOM 592 C CA . GLU A 1 78 ? -10.292 -8.567 7.864 1.00 96.38 78 GLU A CA 1
ATOM 593 C C . GLU A 1 78 ? -9.569 -7.263 8.236 1.00 96.38 78 GLU A C 1
ATOM 595 O O . GLU A 1 78 ? -9.751 -6.760 9.342 1.00 96.38 78 GLU A O 1
ATOM 600 N N . LEU A 1 79 ? -8.787 -6.693 7.312 1.00 96.56 79 LEU A N 1
ATOM 601 C CA . LEU A 1 79 ? -8.039 -5.443 7.486 1.00 96.56 79 LEU A CA 1
ATOM 602 C C . LEU A 1 79 ? -8.735 -4.246 6.820 1.00 96.56 79 LEU A C 1
ATOM 604 O O . LEU A 1 79 ? -8.096 -3.253 6.470 1.00 96.56 79 LEU A O 1
ATOM 608 N N . VAL A 1 80 ? -10.059 -4.319 6.627 1.00 96.12 80 VAL A N 1
ATOM 609 C CA . VAL A 1 80 ? -10.858 -3.257 5.982 1.00 96.12 80 VAL A CA 1
ATOM 610 C C . VAL A 1 80 ? -10.734 -1.897 6.682 1.00 96.12 80 VAL A C 1
ATOM 612 O O . VAL A 1 80 ? -10.876 -0.855 6.045 1.00 96.12 80 VAL A O 1
ATOM 615 N N . ASN A 1 81 ? -10.392 -1.888 7.972 1.00 95.50 81 ASN A N 1
ATOM 616 C CA . ASN A 1 81 ? -10.102 -0.681 8.746 1.00 95.50 81 ASN A CA 1
ATOM 617 C C . ASN A 1 81 ? -8.926 0.144 8.186 1.00 95.50 81 ASN A C 1
ATOM 619 O O . ASN A 1 81 ? -8.831 1.331 8.484 1.00 95.50 81 ASN A O 1
ATOM 623 N N . LEU A 1 82 ? -8.053 -0.449 7.367 1.00 97.69 82 LEU A N 1
ATOM 624 C CA . LEU A 1 82 ? -6.918 0.241 6.747 1.00 97.69 82 LEU A CA 1
ATOM 625 C C . LEU A 1 82 ? -7.267 0.879 5.390 1.00 97.69 82 LEU A C 1
ATOM 627 O O . LEU A 1 82 ? -6.502 1.700 4.883 1.00 97.69 82 LEU A O 1
ATOM 631 N N . VAL A 1 83 ? -8.422 0.547 4.799 1.00 96.62 83 VAL A N 1
ATOM 632 C CA . VAL A 1 83 ? -8.817 1.027 3.460 1.00 96.62 83 VAL A CA 1
ATOM 633 C C . VAL A 1 83 ? -8.972 2.541 3.428 1.00 96.62 83 VAL A C 1
ATOM 635 O O . VAL A 1 83 ? -8.488 3.185 2.502 1.00 96.62 83 VAL A O 1
ATOM 638 N N . GLU A 1 84 ? -9.608 3.127 4.445 1.00 97.12 84 GLU A N 1
ATOM 639 C CA . GLU A 1 84 ? -9.790 4.581 4.511 1.00 97.12 84 GLU A CA 1
ATOM 640 C C . GLU A 1 84 ? -8.442 5.318 4.511 1.00 97.12 84 GLU A C 1
ATOM 642 O O . GLU A 1 84 ? -8.304 6.363 3.881 1.00 97.12 84 GLU A O 1
ATOM 647 N N . ILE A 1 85 ? -7.437 4.752 5.179 1.00 97.00 85 ILE A N 1
ATOM 648 C CA . ILE A 1 85 ? -6.089 5.320 5.254 1.00 97.00 85 ILE A CA 1
ATOM 649 C C . ILE A 1 85 ? -5.368 5.189 3.914 1.00 97.00 85 ILE A C 1
ATOM 651 O O . ILE A 1 85 ? -4.696 6.124 3.500 1.00 97.00 85 ILE A O 1
ATOM 655 N N . ALA A 1 86 ? -5.530 4.062 3.215 1.00 96.12 86 ALA A N 1
ATOM 656 C CA . ALA A 1 86 ? -4.890 3.831 1.921 1.00 96.12 86 ALA A CA 1
ATOM 657 C C . ALA A 1 86 ? -5.407 4.748 0.793 1.00 96.12 86 ALA A C 1
ATOM 659 O O . ALA A 1 86 ? -4.739 4.883 -0.230 1.00 96.12 86 ALA A O 1
ATOM 660 N N . VAL A 1 87 ? -6.595 5.343 0.952 1.00 95.00 87 VAL A N 1
ATOM 661 C CA . VAL A 1 87 ? -7.260 6.167 -0.075 1.00 95.00 87 VAL A CA 1
ATOM 662 C C . VAL A 1 87 ? -7.106 7.678 0.171 1.00 95.00 87 VAL A C 1
ATOM 664 O O . VAL A 1 87 ? -7.313 8.459 -0.759 1.00 95.00 87 VAL A O 1
ATOM 667 N N . LYS A 1 88 ? -6.758 8.101 1.393 1.00 84.50 88 LYS A N 1
ATOM 668 C CA . LYS A 1 88 ? -6.553 9.516 1.760 1.00 84.50 88 LYS A CA 1
ATOM 669 C C . LYS A 1 88 ? -5.201 10.055 1.297 1.00 84.50 88 LYS A C 1
ATOM 671 O O . LYS A 1 88 ? -5.184 11.229 0.865 1.00 84.50 88 LYS A O 1
#

Sequence (88 aa):
VELMSVAASPALPLGDHLCENGFECVEILPSTNDAHGGVIVDLKDPMDPEIFASLLKSSLLQWKKQRKDGVWIKLPIELVNLVEIAVK

Radius of gyration: 16.28 Å; Cα contacts (8 Å, |Δi|>4): 90; chains: 1; bounding box: 45×20×53 Å

Mean predicted aligned error: 10.53 Å

InterPro domains:
  IPR003293 Nudix hydrolase 6-like [PTHR13994] (4-88)
  IPR040618 Pre-nudix hydrolase domain [PF18290] (29-88)